Protein AF-A0A7D4TW43-F1 (afdb_monomer_lite)

Sequence (83 aa):
MLNNLHPADGGMPYTETNLHHLFPEPWNMVTSALFLLPGIYWLIKLRGFDRNYTFLSSAVWLMLVGCIGGIVYHGLRRWSFLY

Radius of gyration: 16.02 Å; chains: 1; bounding box: 41×18×41 Å

Organism: NCBI:txid2740462

Structure (mmCIF, N/CA/C/O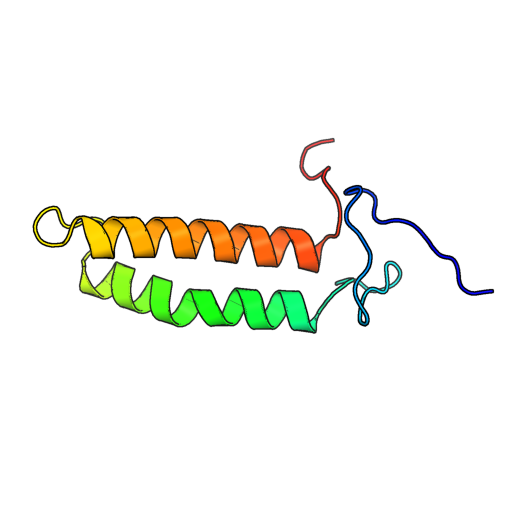 backbone):
data_AF-A0A7D4TW43-F1
#
_entry.id   AF-A0A7D4TW43-F1
#
loop_
_atom_site.group_PDB
_atom_site.id
_atom_site.type_symbol
_atom_site.label_atom_id
_atom_site.label_alt_id
_atom_site.label_comp_id
_atom_site.label_asym_id
_atom_site.label_entity_id
_atom_site.label_seq_id
_atom_site.pdbx_PDB_ins_code
_atom_site.Cartn_x
_atom_site.Cartn_y
_atom_site.Cartn_z
_atom_site.occupancy
_atom_site.B_iso_or_equiv
_atom_site.auth_seq_id
_atom_site.auth_comp_id
_atom_site.auth_asym_id
_atom_site.auth_atom_id
_atom_site.pdbx_PDB_model_num
ATOM 1 N N . MET A 1 1 ? 23.369 -3.490 -22.663 1.00 36.00 1 MET A N 1
ATOM 2 C CA . MET A 1 1 ? 23.041 -2.073 -22.401 1.00 36.00 1 MET A CA 1
ATOM 3 C C . MET A 1 1 ? 21.895 -2.052 -21.409 1.00 36.00 1 MET A C 1
ATOM 5 O O . MET A 1 1 ? 20.849 -2.604 -21.717 1.00 36.00 1 MET A O 1
ATOM 9 N N . LEU A 1 2 ? 22.126 -1.531 -20.202 1.00 45.53 2 LEU A N 1
ATOM 10 C CA . LEU A 1 2 ? 21.088 -1.346 -19.186 1.00 45.53 2 LEU A CA 1
ATOM 11 C C . LEU A 1 2 ? 20.154 -0.243 -19.689 1.00 45.53 2 LEU A C 1
ATOM 13 O O . LEU A 1 2 ? 20.481 0.938 -19.597 1.00 45.53 2 LEU A O 1
ATOM 17 N N . ASN A 1 3 ? 19.041 -0.632 -20.304 1.00 49.31 3 ASN A N 1
ATOM 18 C CA . ASN A 1 3 ? 17.986 0.301 -20.662 1.00 49.31 3 ASN A CA 1
ATOM 19 C C . ASN A 1 3 ? 17.367 0.816 -19.359 1.00 49.31 3 ASN A C 1
ATOM 21 O O . ASN A 1 3 ? 16.454 0.208 -18.808 1.00 49.31 3 ASN A O 1
ATOM 25 N N . ASN A 1 4 ? 17.900 1.939 -18.874 1.00 60.75 4 ASN A N 1
ATOM 26 C CA . ASN A 1 4 ? 17.283 2.808 -17.880 1.00 60.75 4 ASN A CA 1
ATOM 27 C C . ASN A 1 4 ? 16.007 3.401 -18.489 1.00 60.75 4 ASN A C 1
ATOM 29 O O . ASN A 1 4 ? 15.959 4.565 -18.884 1.00 60.75 4 ASN A O 1
ATOM 33 N N . LEU A 1 5 ? 14.986 2.565 -18.639 1.00 69.38 5 LEU A N 1
ATOM 34 C CA . LEU A 1 5 ? 13.653 3.010 -18.986 1.00 69.38 5 LEU A CA 1
ATOM 35 C C . LEU A 1 5 ? 13.060 3.562 -17.700 1.00 69.38 5 LEU A C 1
ATOM 37 O O . LEU A 1 5 ? 12.749 2.830 -16.764 1.00 69.38 5 LEU A O 1
ATOM 41 N N . HIS A 1 6 ? 12.993 4.883 -17.638 1.00 82.69 6 HIS A N 1
ATOM 42 C CA . HIS A 1 6 ? 12.257 5.558 -16.593 1.00 82.69 6 HIS A CA 1
ATOM 43 C C . HIS A 1 6 ? 10.806 5.047 -16.627 1.00 82.69 6 HIS A C 1
ATOM 45 O O . HIS A 1 6 ? 10.212 5.001 -17.710 1.00 82.69 6 HIS A O 1
ATOM 51 N N . PRO A 1 7 ? 10.234 4.637 -15.488 1.00 86.38 7 PRO A N 1
ATOM 52 C CA . PRO A 1 7 ? 8.837 4.244 -15.403 1.00 86.38 7 PRO A CA 1
ATOM 53 C C . PRO A 1 7 ? 7.923 5.304 -16.019 1.00 86.38 7 PRO A C 1
ATOM 55 O O . PRO A 1 7 ? 8.132 6.508 -15.832 1.00 86.38 7 PRO A O 1
ATOM 58 N N . ALA A 1 8 ? 6.891 4.855 -16.737 1.00 86.31 8 ALA A N 1
ATOM 59 C CA . ALA A 1 8 ? 5.893 5.741 -17.338 1.00 86.31 8 ALA A CA 1
ATOM 60 C C . ALA A 1 8 ? 5.100 6.512 -16.274 1.00 86.31 8 ALA A C 1
ATOM 62 O O . ALA A 1 8 ? 4.420 7.487 -16.587 1.00 86.31 8 ALA A O 1
ATOM 63 N N . ASP A 1 9 ? 5.190 6.077 -15.014 1.00 86.62 9 ASP A N 1
ATOM 64 C CA . ASP A 1 9 ? 4.646 6.801 -13.882 1.00 86.62 9 ASP A CA 1
ATOM 65 C C . ASP A 1 9 ? 5.524 7.948 -13.339 1.00 86.62 9 ASP A C 1
ATOM 67 O O . ASP A 1 9 ? 5.171 8.605 -12.362 1.00 86.62 9 ASP A O 1
ATOM 71 N N . GLY A 1 10 ? 6.682 8.222 -13.941 1.00 85.88 10 GLY A N 1
ATOM 72 C CA . GLY A 1 10 ? 7.579 9.273 -13.454 1.00 85.88 10 GLY A CA 1
ATOM 73 C C . GLY A 1 10 ? 8.183 8.994 -12.068 1.00 85.88 10 GLY A C 1
ATOM 74 O O . GLY A 1 10 ? 8.912 9.839 -11.550 1.00 85.88 10 GLY A O 1
ATOM 75 N N . GLY A 1 11 ? 7.918 7.831 -11.468 1.00 86.69 11 GLY A N 1
ATOM 76 C CA . GLY A 1 11 ? 8.499 7.411 -10.202 1.00 86.69 11 GLY A CA 1
ATOM 77 C C . GLY A 1 11 ? 9.929 6.907 -10.375 1.00 86.69 11 GLY A C 1
ATOM 78 O O . GLY A 1 11 ? 10.284 6.325 -11.400 1.00 86.69 11 GLY A O 1
ATOM 79 N N . MET A 1 12 ? 10.751 7.075 -9.340 1.00 90.38 12 MET A N 1
ATOM 80 C CA . MET A 1 12 ? 12.124 6.563 -9.337 1.00 90.38 12 MET A CA 1
ATOM 81 C C . MET A 1 12 ? 12.136 5.027 -9.342 1.00 90.38 12 MET A C 1
ATOM 83 O O . MET A 1 12 ? 11.358 4.429 -8.596 1.00 90.38 12 MET A O 1
ATOM 87 N N . PRO A 1 13 ? 12.999 4.374 -10.138 1.00 91.25 13 PRO A N 1
ATOM 88 C CA . PRO A 1 13 ? 13.153 2.925 -10.094 1.00 91.25 13 PRO A CA 1
ATOM 89 C C . PRO A 1 13 ? 13.765 2.483 -8.757 1.00 91.25 13 PRO A C 1
ATOM 91 O O . PRO A 1 13 ? 14.647 3.141 -8.206 1.00 91.25 13 PRO A O 1
ATOM 94 N N . TYR A 1 14 ? 13.280 1.364 -8.236 1.00 92.56 14 TYR A N 1
ATOM 95 C CA . TYR A 1 14 ? 13.808 0.670 -7.068 1.00 92.56 14 TYR A CA 1
ATOM 96 C C . TYR A 1 14 ? 14.772 -0.434 -7.518 1.00 92.56 14 TYR A C 1
ATOM 98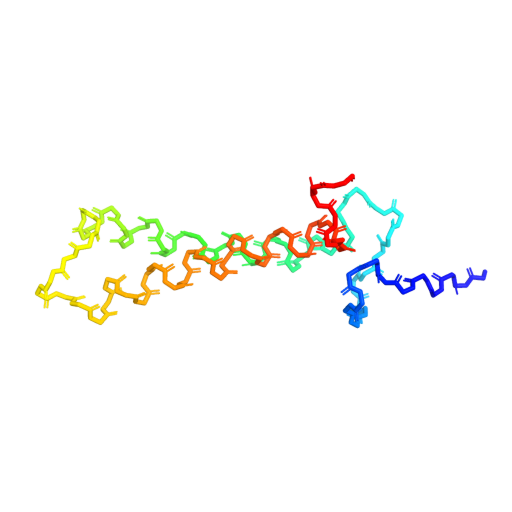 O O . TYR A 1 14 ? 14.884 -0.756 -8.700 1.00 92.56 14 TYR A O 1
ATOM 106 N N . THR A 1 15 ? 15.461 -1.055 -6.561 1.00 94.06 15 THR A N 1
ATOM 107 C CA . THR A 1 15 ? 16.454 -2.107 -6.833 1.00 94.06 15 THR A CA 1
ATOM 108 C C . THR A 1 15 ? 15.897 -3.273 -7.652 1.00 94.06 15 THR A C 1
ATOM 110 O O . THR A 1 15 ? 16.619 -3.852 -8.456 1.00 94.06 15 THR A O 1
ATOM 113 N N . GLU A 1 16 ? 14.628 -3.633 -7.457 1.00 94.50 16 GLU A N 1
ATOM 114 C CA . GLU A 1 16 ? 14.001 -4.748 -8.173 1.00 94.50 16 GLU A CA 1
ATOM 115 C C . GLU A 1 16 ? 13.331 -4.363 -9.498 1.00 94.50 16 GLU A C 1
ATOM 117 O O . GLU A 1 16 ? 12.882 -5.254 -10.218 1.00 94.50 16 GLU A O 1
ATOM 122 N N . THR A 1 17 ? 13.246 -3.067 -9.825 1.00 94.12 17 THR A N 1
ATOM 123 C CA . THR A 1 17 ? 12.477 -2.591 -10.978 1.00 94.12 17 THR A CA 1
ATOM 124 C C . THR A 1 17 ? 13.021 -3.171 -12.278 1.00 94.12 17 THR A C 1
ATOM 126 O O . THR A 1 17 ? 14.116 -2.829 -12.724 1.00 94.12 17 THR A O 1
ATOM 129 N N . ASN A 1 18 ? 12.206 -3.990 -12.941 1.00 93.62 18 ASN A N 1
ATOM 130 C CA . ASN A 1 18 ? 12.462 -4.471 -14.293 1.00 93.62 18 ASN A CA 1
ATOM 131 C C . ASN A 1 18 ? 11.207 -4.322 -15.162 1.00 93.62 18 ASN A C 1
ATOM 133 O O . ASN A 1 18 ? 10.308 -5.158 -15.132 1.00 93.62 18 ASN A O 1
ATOM 137 N N . LEU A 1 19 ? 11.167 -3.275 -15.993 1.00 91.62 19 LEU A N 1
ATOM 138 C CA . LEU A 1 19 ? 10.013 -2.959 -16.847 1.00 91.62 19 LEU A CA 1
ATOM 139 C C . LEU A 1 19 ? 9.743 -3.990 -17.964 1.00 91.62 19 LEU A C 1
ATOM 141 O O . LEU A 1 19 ? 8.728 -3.881 -18.651 1.00 91.62 19 LEU A O 1
ATOM 145 N N . HIS A 1 20 ? 10.620 -4.981 -18.156 1.00 91.69 20 HIS A N 1
ATOM 146 C CA . HIS A 1 20 ? 10.387 -6.101 -19.074 1.00 91.69 20 HIS A CA 1
ATOM 147 C C . HIS A 1 20 ? 9.602 -7.256 -18.435 1.00 91.69 20 HIS A C 1
ATOM 149 O O . HIS A 1 20 ? 9.149 -8.151 -19.148 1.00 91.69 20 HIS A O 1
ATOM 155 N N . HIS A 1 21 ? 9.450 -7.269 -17.108 1.00 92.56 21 HIS A N 1
ATOM 156 C CA . HIS A 1 21 ? 8.633 -8.260 -16.414 1.00 92.56 21 HIS A CA 1
ATOM 157 C C . HIS A 1 21 ? 7.140 -7.921 -16.503 1.00 92.56 21 HIS A C 1
ATOM 159 O O . HIS A 1 21 ? 6.758 -6.761 -16.637 1.00 92.56 21 HIS A O 1
ATOM 165 N N . LEU A 1 22 ? 6.288 -8.945 -16.361 1.00 91.62 22 LEU A N 1
ATOM 166 C CA . LEU A 1 22 ? 4.836 -8.762 -16.242 1.00 91.62 22 LEU A CA 1
ATOM 167 C C . LEU A 1 22 ? 4.476 -7.880 -15.036 1.00 91.62 22 LEU A C 1
ATOM 169 O O . LEU A 1 22 ? 3.599 -7.030 -15.141 1.00 91.62 22 LEU A O 1
ATOM 173 N N . PHE A 1 23 ? 5.188 -8.075 -13.923 1.00 94.88 23 PHE A N 1
ATOM 174 C CA . PHE A 1 23 ? 5.144 -7.227 -12.736 1.00 94.88 23 PHE A CA 1
ATOM 175 C C . PHE A 1 23 ? 6.528 -6.611 -12.543 1.00 94.88 23 PHE A C 1
ATOM 177 O O . PHE A 1 23 ? 7.461 -7.351 -12.211 1.00 94.88 23 PHE A O 1
ATOM 184 N N . PRO A 1 24 ? 6.698 -5.300 -12.773 1.00 94.75 24 PRO A N 1
ATOM 185 C CA . PRO A 1 24 ? 8.017 -4.692 -12.725 1.00 94.75 24 PRO A CA 1
ATOM 186 C C . PRO A 1 24 ? 8.680 -4.719 -11.351 1.00 94.75 24 PRO A C 1
ATOM 188 O O . PRO A 1 24 ? 9.904 -4.746 -11.289 1.00 94.75 24 PRO A O 1
ATOM 191 N N . GLU A 1 25 ? 7.891 -4.711 -10.274 1.00 96.75 25 GLU A N 1
ATOM 192 C CA . GLU A 1 25 ? 8.365 -4.706 -8.886 1.00 96.75 25 GLU A CA 1
ATOM 193 C C . GLU A 1 25 ? 7.600 -5.757 -8.051 1.00 96.75 25 GLU A C 1
ATOM 195 O O . GLU A 1 25 ? 6.651 -5.429 -7.329 1.00 96.75 25 GLU A O 1
ATOM 200 N N . PRO A 1 26 ? 7.930 -7.056 -8.205 1.00 96.50 26 PRO A N 1
ATOM 201 C CA . PRO A 1 26 ? 7.138 -8.146 -7.641 1.00 96.50 26 PRO A CA 1
ATOM 202 C C . PRO A 1 26 ? 7.186 -8.204 -6.110 1.00 96.50 26 PRO A C 1
ATOM 204 O O . PRO A 1 26 ? 6.155 -8.484 -5.495 1.00 96.50 26 PRO A O 1
ATOM 207 N N . TRP A 1 27 ? 8.330 -7.936 -5.471 1.00 97.38 27 TRP A N 1
ATOM 208 C CA . TRP A 1 27 ? 8.426 -7.998 -4.012 1.00 97.38 27 TRP A CA 1
ATOM 209 C C . TRP A 1 27 ? 7.714 -6.823 -3.349 1.00 97.38 27 TRP A C 1
ATOM 211 O O . TRP A 1 27 ? 7.002 -7.032 -2.364 1.00 97.38 27 TRP A O 1
ATOM 221 N N . ASN A 1 28 ? 7.811 -5.614 -3.901 1.00 97.06 28 ASN A N 1
ATOM 222 C CA . ASN A 1 28 ? 7.061 -4.456 -3.418 1.00 97.06 28 ASN A CA 1
ATOM 223 C C . ASN A 1 28 ? 5.554 -4.647 -3.617 1.00 97.06 28 ASN A C 1
ATOM 225 O O . ASN A 1 28 ? 4.766 -4.320 -2.726 1.00 97.06 28 ASN A O 1
ATOM 229 N N . MET A 1 29 ? 5.136 -5.235 -4.744 1.00 97.00 29 MET A N 1
ATOM 230 C CA . MET A 1 29 ? 3.734 -5.583 -4.984 1.00 97.00 29 MET A CA 1
ATOM 231 C C . MET A 1 29 ? 3.221 -6.603 -3.952 1.00 97.00 29 MET A C 1
ATOM 233 O O . MET A 1 29 ? 2.173 -6.388 -3.341 1.00 97.00 29 MET A O 1
ATOM 237 N N . VAL A 1 30 ? 3.960 -7.696 -3.718 1.00 97.81 30 VAL A N 1
ATOM 238 C CA . VAL A 1 30 ? 3.569 -8.751 -2.764 1.00 97.81 30 VAL A CA 1
ATOM 239 C C . VAL A 1 30 ? 3.550 -8.228 -1.331 1.00 97.81 30 VAL A C 1
ATOM 241 O O . VAL A 1 30 ? 2.586 -8.464 -0.607 1.00 97.81 30 VAL A O 1
ATOM 244 N N . THR A 1 31 ? 4.576 -7.491 -0.910 1.00 96.25 31 THR A N 1
ATOM 245 C CA . THR A 1 31 ? 4.624 -6.923 0.446 1.00 96.25 31 THR A CA 1
ATOM 246 C C . THR A 1 31 ? 3.524 -5.888 0.673 1.00 96.25 31 THR A C 1
ATOM 248 O O . THR A 1 31 ? 2.910 -5.901 1.738 1.00 96.25 31 THR A O 1
ATOM 251 N N . SER A 1 32 ? 3.173 -5.084 -0.338 1.00 95.81 32 SER A N 1
ATOM 252 C CA . SER A 1 32 ? 1.984 -4.217 -0.295 1.00 95.81 32 SER A CA 1
ATOM 253 C C . SER A 1 32 ? 0.692 -5.026 -0.123 1.00 95.81 32 SER A C 1
ATOM 255 O O . SER A 1 32 ? -0.172 -4.657 0.672 1.00 95.81 32 SER A O 1
ATOM 257 N N . ALA A 1 33 ? 0.568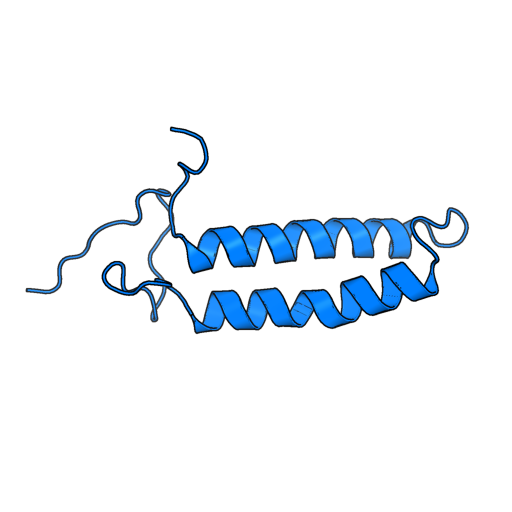 -6.169 -0.808 1.00 96.56 33 ALA A N 1
ATOM 258 C CA . ALA A 1 33 ? -0.583 -7.059 -0.666 1.00 96.56 33 ALA A CA 1
ATOM 259 C C . ALA A 1 33 ? -0.678 -7.720 0.717 1.00 96.56 33 ALA A C 1
ATOM 261 O O . ALA A 1 33 ? -1.785 -7.931 1.211 1.00 96.56 33 ALA A O 1
ATOM 262 N N . LEU A 1 34 ? 0.444 -7.999 1.389 1.00 96.62 34 LEU A N 1
ATOM 263 C CA . LEU A 1 34 ? 0.427 -8.565 2.744 1.00 96.62 34 LEU A CA 1
ATOM 264 C C . LEU A 1 34 ? -0.254 -7.635 3.758 1.00 96.62 34 LEU A C 1
ATOM 266 O O . LEU A 1 34 ? -0.930 -8.120 4.666 1.00 96.62 34 LEU A O 1
ATOM 270 N N . PHE A 1 35 ? -0.161 -6.315 3.581 1.00 90.88 35 PHE A N 1
ATOM 271 C CA . PHE A 1 35 ? -0.853 -5.349 4.440 1.00 90.88 35 PHE A CA 1
ATOM 272 C C . PHE A 1 35 ? -2.379 -5.316 4.234 1.00 90.88 35 PHE A C 1
ATOM 274 O O . PHE A 1 35 ? -3.101 -4.805 5.095 1.00 90.88 35 PHE A O 1
ATOM 281 N N . LEU A 1 36 ? -2.912 -5.952 3.180 1.00 96.00 36 LEU A N 1
ATOM 282 C CA . LEU A 1 36 ? -4.355 -6.192 3.076 1.00 96.00 36 LEU A CA 1
ATOM 283 C C . LEU A 1 36 ? -4.852 -7.160 4.152 1.00 96.00 36 LEU A C 1
ATOM 285 O O . LEU A 1 36 ? -5.992 -7.025 4.585 1.00 96.00 36 LEU A O 1
ATOM 289 N N . LEU A 1 37 ? -4.025 -8.104 4.620 1.00 96.81 37 LEU A N 1
ATOM 290 C CA . LEU A 1 37 ? -4.426 -9.096 5.624 1.00 96.81 37 LEU A CA 1
ATOM 291 C C . LEU A 1 37 ? -4.928 -8.447 6.928 1.00 96.81 37 LEU A C 1
ATOM 293 O O . LEU A 1 37 ? -6.073 -8.713 7.308 1.00 96.81 37 LEU A O 1
ATOM 297 N N . PRO A 1 38 ? -4.158 -7.567 7.606 1.00 95.75 38 PRO A N 1
ATOM 298 C CA . PRO A 1 38 ? -4.661 -6.875 8.789 1.00 95.75 38 PRO A CA 1
ATOM 299 C C . PRO A 1 38 ? -5.824 -5.925 8.466 1.00 95.75 38 PRO A C 1
ATOM 301 O O . PRO A 1 38 ? -6.720 -5.770 9.295 1.00 95.75 38 PRO A O 1
ATOM 304 N N . GLY A 1 39 ? -5.855 -5.319 7.273 1.00 95.81 39 GLY A N 1
ATOM 305 C CA . GLY A 1 39 ? -6.938 -4.422 6.855 1.00 95.81 39 GLY A CA 1
ATOM 306 C C . GLY A 1 39 ? -8.273 -5.141 6.709 1.00 95.81 39 GLY A C 1
ATOM 307 O O . GLY A 1 39 ? -9.269 -4.717 7.289 1.00 95.81 39 GLY A O 1
ATOM 308 N N . ILE A 1 40 ? -8.282 -6.271 6.004 1.00 96.69 40 ILE A N 1
ATOM 309 C CA . ILE A 1 40 ? -9.457 -7.129 5.826 1.00 96.69 40 ILE A CA 1
ATOM 310 C C . ILE A 1 40 ? -9.891 -7.715 7.171 1.00 96.69 40 ILE A C 1
ATOM 312 O O . ILE A 1 40 ? -11.079 -7.684 7.489 1.00 96.69 40 ILE A O 1
ATOM 316 N N . 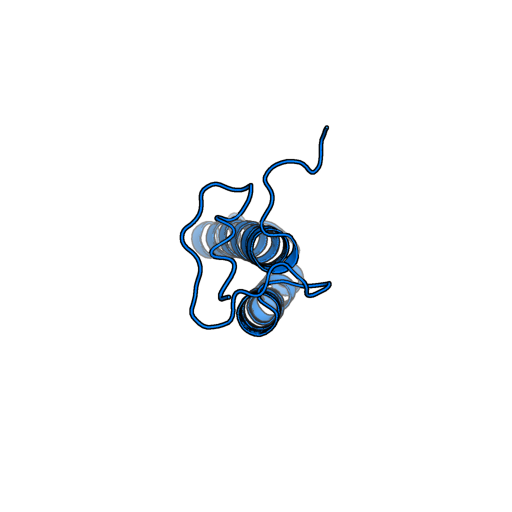TYR A 1 41 ? -8.945 -8.194 7.988 1.00 97.62 41 TYR A N 1
ATOM 317 C CA . TYR A 1 41 ? -9.245 -8.702 9.327 1.00 97.62 41 TYR A CA 1
ATOM 318 C C . TYR A 1 41 ? -10.012 -7.669 10.164 1.00 97.62 41 TYR A C 1
ATOM 320 O O . TYR A 1 41 ? -11.082 -7.972 10.702 1.00 97.62 41 TYR A O 1
ATOM 328 N N . TRP A 1 42 ? -9.509 -6.434 10.238 1.00 97.06 42 TRP A N 1
ATOM 329 C CA . TRP A 1 42 ? -10.158 -5.382 11.017 1.00 97.06 42 TRP A CA 1
ATOM 330 C C . TRP A 1 42 ? -11.444 -4.867 10.379 1.00 97.06 42 TRP A C 1
ATOM 332 O O . TRP A 1 42 ? -12.392 -4.586 11.108 1.00 97.06 42 TRP A O 1
ATOM 342 N N . LEU A 1 43 ? -11.524 -4.810 9.048 1.00 96.19 43 LEU A N 1
ATOM 343 C CA . LEU A 1 43 ? -12.750 -4.450 8.339 1.00 96.19 43 LEU A CA 1
ATOM 344 C C . LEU A 1 43 ? -13.890 -5.425 8.672 1.00 96.19 43 LEU A C 1
ATOM 346 O O . LEU A 1 43 ? -15.006 -4.994 8.970 1.00 96.19 43 LEU A O 1
ATOM 350 N N . ILE A 1 44 ? -13.599 -6.731 8.688 1.00 96.88 44 ILE A N 1
ATOM 351 C CA . ILE A 1 44 ? -14.552 -7.773 9.097 1.00 96.88 44 ILE A CA 1
ATOM 352 C C . ILE A 1 44 ? -14.893 -7.624 10.585 1.00 96.88 44 ILE A C 1
ATOM 354 O O . ILE A 1 44 ? -16.068 -7.661 10.955 1.00 96.88 44 ILE A O 1
ATOM 358 N N . LYS A 1 45 ? -13.886 -7.425 11.448 1.00 96.81 45 LYS A N 1
ATOM 359 C CA . LYS A 1 45 ? -14.077 -7.336 12.904 1.00 96.81 45 LYS A CA 1
ATOM 360 C C . LYS A 1 45 ? -14.927 -6.132 13.322 1.00 96.81 45 LYS A C 1
ATOM 362 O O . LYS A 1 45 ? -15.772 -6.283 14.201 1.00 96.81 45 LYS A O 1
ATOM 367 N N . LEU A 1 46 ? -14.722 -4.977 12.688 1.00 96.62 46 LEU A N 1
ATOM 368 C CA . LEU A 1 46 ? -15.490 -3.744 12.905 1.00 96.62 46 LEU A CA 1
ATOM 369 C C . LEU A 1 46 ? -16.841 -3.744 12.180 1.00 96.62 46 LEU A C 1
ATOM 371 O O . LEU A 1 46 ? -17.672 -2.884 12.452 1.00 96.62 46 LEU A O 1
ATOM 375 N N . ARG A 1 47 ? -17.069 -4.705 11.270 1.00 94.50 47 ARG A N 1
ATOM 376 C CA . ARG A 1 47 ? -18.233 -4.749 10.369 1.00 94.50 47 ARG A CA 1
ATOM 377 C C . ARG A 1 47 ? -18.343 -3.484 9.505 1.00 94.50 47 ARG A C 1
ATOM 379 O O . ARG A 1 47 ? -19.432 -2.950 9.308 1.00 94.50 47 ARG A O 1
ATOM 386 N N . GLY A 1 48 ? -17.211 -3.012 8.983 1.00 91.62 48 GLY A N 1
ATOM 387 C CA . GLY A 1 48 ? -17.115 -1.764 8.227 1.00 91.62 48 GLY A CA 1
ATOM 388 C C . GLY A 1 48 ? -16.609 -0.599 9.078 1.00 91.62 48 GLY A C 1
ATOM 389 O O . GLY A 1 48 ? -15.589 -0.721 9.753 1.00 91.62 48 GLY A O 1
ATOM 390 N N . PHE A 1 49 ? -17.283 0.553 9.001 1.00 95.38 49 PHE A N 1
ATOM 391 C CA . PHE A 1 49 ? -16.919 1.748 9.766 1.00 95.38 49 PHE A CA 1
ATOM 392 C C . PHE A 1 49 ? -17.711 1.822 11.077 1.00 95.38 49 PHE A C 1
ATOM 394 O O . PHE A 1 49 ? -18.926 2.014 11.058 1.00 95.38 49 PHE A O 1
ATOM 401 N N . ASP A 1 50 ? -17.012 1.757 12.209 1.00 95.62 50 ASP A N 1
ATOM 402 C CA . ASP A 1 50 ? -17.595 1.953 13.538 1.00 95.62 50 ASP A CA 1
ATOM 403 C C . ASP A 1 50 ? -17.216 3.334 14.099 1.00 95.62 50 ASP A C 1
ATOM 405 O O . ASP A 1 50 ? -16.032 3.681 14.188 1.00 95.62 50 ASP A O 1
ATOM 409 N N . ARG A 1 51 ? -18.226 4.122 14.496 1.00 94.81 51 ARG A N 1
ATOM 410 C CA . ARG A 1 51 ? -18.055 5.462 15.085 1.00 94.81 51 ARG A CA 1
ATOM 411 C C . ARG A 1 51 ? -17.482 5.416 16.502 1.00 94.81 51 ARG A C 1
ATOM 413 O O . ARG A 1 51 ? -16.774 6.347 16.887 1.00 94.81 51 ARG A O 1
ATOM 420 N N . ASN A 1 52 ? -17.709 4.334 17.248 1.00 97.06 52 ASN A N 1
ATOM 421 C CA . ASN A 1 52 ? -17.095 4.137 18.565 1.00 97.06 52 ASN A CA 1
ATOM 422 C C . ASN A 1 52 ? -15.575 3.946 18.450 1.00 97.06 52 ASN A C 1
ATOM 424 O O . ASN A 1 52 ? -14.831 4.291 19.364 1.00 97.06 52 ASN A O 1
ATOM 428 N N . TYR A 1 53 ? -15.112 3.462 17.294 1.00 96.94 53 TYR A N 1
ATOM 429 C CA . TYR A 1 53 ? -13.704 3.244 16.973 1.00 96.94 53 TYR A CA 1
ATOM 430 C C . TYR A 1 53 ? -13.259 4.094 15.776 1.00 96.94 53 TYR A C 1
ATOM 432 O O . TYR A 1 53 ? -12.509 3.623 14.927 1.00 96.94 53 TYR A O 1
ATOM 440 N N . THR A 1 54 ? -13.701 5.357 15.702 1.00 97.31 54 THR A N 1
ATOM 441 C CA . THR A 1 54 ? -13.475 6.255 14.548 1.00 97.31 54 THR A CA 1
ATOM 442 C C . THR A 1 54 ? -12.014 6.299 14.085 1.00 97.31 54 THR A C 1
ATOM 444 O O . THR A 1 54 ? -11.760 6.265 12.881 1.00 97.31 54 THR A O 1
ATOM 447 N N . PHE A 1 55 ? -11.051 6.329 15.015 1.00 97.75 55 PHE A N 1
ATOM 448 C CA . PHE A 1 55 ? -9.626 6.299 14.672 1.00 97.75 55 PHE A CA 1
ATOM 449 C C . PHE A 1 55 ? -9.240 5.000 13.954 1.00 97.75 55 PHE A C 1
ATOM 451 O O . PHE A 1 55 ? -8.709 5.049 12.848 1.00 97.75 55 PHE A O 1
ATOM 458 N N . LEU A 1 56 ? -9.548 3.846 14.555 1.00 97.12 56 LEU A N 1
ATOM 459 C CA . LEU A 1 56 ? -9.221 2.540 13.985 1.00 97.12 56 LEU A CA 1
ATOM 460 C C . LEU A 1 56 ? -9.947 2.322 12.653 1.00 97.12 56 LEU A C 1
ATOM 462 O O . LEU A 1 56 ? -9.316 1.915 11.685 1.00 97.12 56 LEU A O 1
ATOM 466 N N . SER A 1 57 ? -11.236 2.660 12.577 1.00 97.50 57 SER A N 1
ATOM 467 C CA . SER A 1 57 ? -12.027 2.608 11.344 1.00 97.50 57 SER A CA 1
ATOM 468 C C . SER A 1 57 ? -11.372 3.434 10.233 1.00 97.50 57 SER A C 1
ATOM 470 O O . SER A 1 57 ? -11.149 2.928 9.135 1.00 97.50 57 SER A O 1
ATOM 472 N N . SER A 1 58 ? -10.997 4.683 10.523 1.00 97.94 58 SER A N 1
ATOM 473 C CA . SER A 1 58 ? -10.321 5.560 9.558 1.00 97.94 58 SER A CA 1
ATOM 474 C C . SER A 1 58 ? -8.956 5.009 9.139 1.00 97.94 58 SER A C 1
ATOM 476 O O . SER A 1 58 ? -8.641 4.997 7.952 1.00 97.94 58 SER A O 1
ATOM 478 N N . ALA A 1 59 ? -8.167 4.503 10.090 1.00 97.31 59 ALA A N 1
ATOM 479 C CA . ALA A 1 59 ? -6.861 3.911 9.821 1.00 97.31 59 ALA A CA 1
ATOM 480 C C . ALA A 1 59 ? -6.964 2.663 8.930 1.00 97.31 59 ALA A C 1
ATOM 482 O O . ALA A 1 59 ? -6.168 2.512 8.008 1.00 97.31 59 ALA A O 1
ATOM 483 N N . VAL A 1 60 ? -7.966 1.804 9.149 1.00 97.38 60 VAL A N 1
ATOM 484 C CA . VAL A 1 60 ? -8.226 0.622 8.310 1.00 97.38 60 VAL A CA 1
ATOM 485 C C . VAL A 1 60 ? -8.554 1.038 6.880 1.00 97.38 60 VAL A C 1
ATOM 487 O O . VAL A 1 60 ? -7.964 0.499 5.947 1.00 97.38 60 VAL A O 1
ATOM 490 N N . TRP A 1 61 ? -9.436 2.022 6.693 1.00 97.00 61 TRP A N 1
ATOM 491 C CA . TRP A 1 61 ? -9.769 2.525 5.358 1.00 97.00 61 TRP A CA 1
ATOM 492 C C . TRP A 1 61 ? -8.567 3.157 4.653 1.00 97.00 61 TRP A C 1
ATOM 494 O O . TRP A 1 61 ? -8.302 2.828 3.497 1.00 97.00 61 TRP A O 1
ATOM 504 N N . LEU A 1 62 ? -7.805 4.006 5.350 1.00 97.06 62 LEU A N 1
ATOM 505 C CA . LEU A 1 62 ? -6.582 4.605 4.809 1.00 97.06 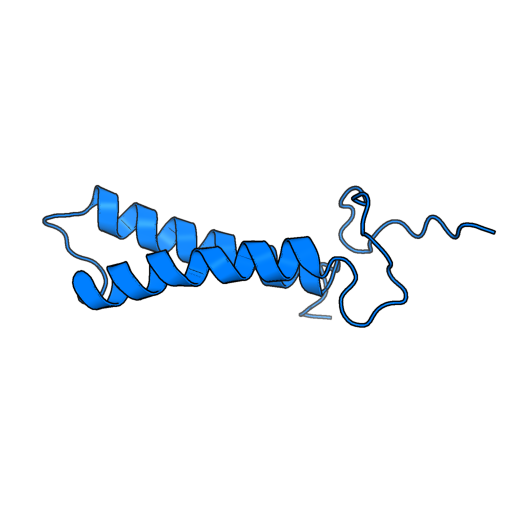62 LEU A CA 1
ATOM 506 C C . LEU A 1 62 ? -5.550 3.539 4.428 1.00 97.06 62 LEU A C 1
ATOM 508 O O . LEU A 1 62 ? -4.959 3.611 3.352 1.00 97.06 62 LEU A O 1
ATOM 512 N N . MET A 1 63 ? -5.368 2.526 5.275 1.00 96.31 63 MET A N 1
ATOM 513 C CA . MET A 1 63 ? -4.457 1.418 5.010 1.00 96.31 63 MET A CA 1
ATOM 514 C C . MET A 1 63 ? -4.897 0.617 3.783 1.00 96.31 63 MET A C 1
ATOM 516 O O . MET A 1 63 ? -4.069 0.367 2.915 1.00 96.31 63 MET A O 1
ATOM 520 N N . LEU A 1 64 ? -6.181 0.260 3.662 1.00 96.75 64 LEU A N 1
ATOM 521 C CA . LEU A 1 64 ? -6.699 -0.478 2.503 1.00 96.75 64 LEU A CA 1
ATOM 522 C C . LEU A 1 64 ? -6.477 0.290 1.193 1.00 96.75 64 LEU A C 1
ATOM 524 O O . LEU A 1 64 ? -5.992 -0.293 0.224 1.00 96.75 64 LEU A O 1
ATOM 528 N N . VAL A 1 65 ? -6.765 1.596 1.179 1.00 97.06 65 VAL A N 1
ATOM 529 C CA . VAL A 1 65 ? -6.501 2.460 0.016 1.00 97.06 65 VAL A CA 1
ATOM 530 C C . VAL A 1 65 ? -5.006 2.498 -0.304 1.00 97.06 65 VAL A C 1
ATOM 532 O O . VAL A 1 65 ? -4.628 2.310 -1.459 1.00 97.06 65 VAL A O 1
ATOM 535 N N . GLY A 1 66 ? -4.150 2.673 0.708 1.00 96.06 66 GLY A N 1
ATOM 536 C CA . GLY A 1 66 ? -2.696 2.668 0.539 1.00 96.06 66 GLY A CA 1
ATOM 537 C C . GLY A 1 66 ? -2.154 1.341 -0.002 1.00 96.06 66 GLY A C 1
ATOM 538 O O . GLY A 1 66 ? -1.312 1.347 -0.895 1.00 96.06 66 GLY A O 1
ATOM 539 N N . CYS A 1 67 ? -2.675 0.205 0.469 1.00 96.75 67 CYS A N 1
ATOM 540 C CA . CYS A 1 67 ? -2.265 -1.126 0.012 1.00 96.75 67 CYS A CA 1
ATOM 541 C C . CYS A 1 67 ? -2.667 -1.371 -1.443 1.00 96.75 67 CYS A C 1
ATOM 543 O O . CYS A 1 67 ? -1.844 -1.815 -2.239 1.00 96.75 67 CYS A O 1
ATOM 545 N N . ILE A 1 68 ? -3.916 -1.053 -1.803 1.00 96.25 68 ILE A N 1
ATOM 546 C CA . ILE A 1 68 ? -4.397 -1.168 -3.187 1.00 96.25 68 ILE A CA 1
ATOM 547 C C . ILE A 1 68 ? -3.565 -0.262 -4.100 1.00 96.25 68 ILE A C 1
ATOM 549 O O . ILE A 1 68 ? -3.098 -0.713 -5.144 1.00 96.25 68 ILE A O 1
ATOM 553 N N . GLY A 1 69 ? -3.317 0.982 -3.676 1.00 94.81 69 GLY A N 1
ATOM 554 C CA . GLY A 1 69 ? -2.444 1.913 -4.387 1.00 94.81 69 GLY A CA 1
ATOM 555 C C . GLY A 1 69 ? -1.035 1.354 -4.589 1.00 94.81 69 GLY A C 1
ATOM 556 O O . GLY A 1 69 ? -0.531 1.391 -5.706 1.00 94.81 69 GLY A O 1
ATOM 557 N N . GLY A 1 70 ? -0.433 0.767 -3.551 1.00 95.00 70 GLY A N 1
ATOM 558 C CA . GLY A 1 70 ? 0.887 0.137 -3.619 1.00 95.00 70 GLY A CA 1
ATOM 559 C C . GLY A 1 70 ? 0.941 -1.051 -4.583 1.00 95.00 70 GLY A C 1
ATOM 560 O O . GLY A 1 70 ? 1.843 -1.121 -5.414 1.00 95.00 70 GLY A O 1
ATOM 561 N N . ILE A 1 71 ? -0.053 -1.946 -4.544 1.00 95.94 71 ILE A N 1
ATOM 562 C CA . ILE A 1 71 ? -0.145 -3.089 -5.471 1.00 95.94 71 ILE A CA 1
ATOM 563 C C . ILE A 1 71 ? -0.226 -2.602 -6.921 1.00 95.94 71 ILE A C 1
ATOM 565 O O . ILE A 1 71 ? 0.498 -3.106 -7.775 1.00 95.94 71 ILE A O 1
ATOM 569 N N . VAL A 1 72 ? -1.084 -1.616 -7.200 1.00 94.62 72 VAL A N 1
ATOM 570 C CA . VAL A 1 72 ? -1.262 -1.063 -8.552 1.00 94.62 72 VAL A CA 1
ATOM 571 C C . VAL A 1 72 ? 0.004 -0.337 -9.013 1.00 94.62 72 VAL A C 1
ATOM 573 O O . VAL A 1 72 ? 0.473 -0.569 -10.126 1.00 94.62 72 VAL A O 1
ATOM 576 N N . TYR A 1 73 ? 0.592 0.496 -8.153 1.00 94.00 73 TYR A N 1
ATOM 577 C CA . TYR A 1 73 ? 1.805 1.255 -8.450 1.00 94.00 73 TYR A CA 1
ATOM 578 C C . TYR A 1 73 ? 2.993 0.334 -8.756 1.00 94.00 73 TYR A C 1
ATOM 580 O O . TYR A 1 73 ? 3.573 0.419 -9.838 1.00 94.00 73 TYR A O 1
ATOM 588 N N . HIS A 1 74 ? 3.315 -0.598 -7.858 1.00 95.19 74 HIS A N 1
ATOM 589 C CA . HIS A 1 74 ? 4.452 -1.509 -8.020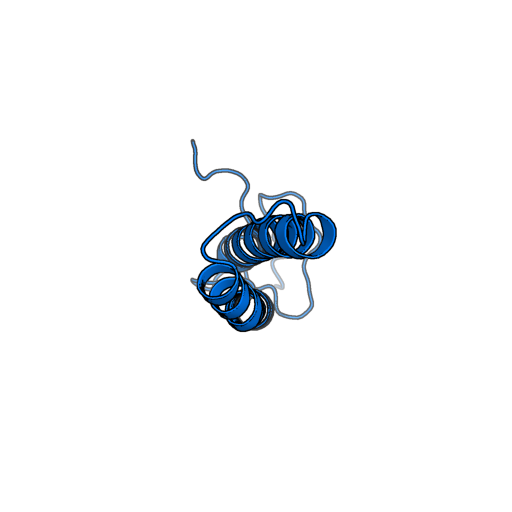 1.00 95.19 74 HIS A CA 1
ATOM 590 C C . HIS A 1 74 ? 4.200 -2.586 -9.085 1.00 95.19 74 HIS A C 1
ATOM 592 O O . HIS A 1 74 ? 5.104 -2.960 -9.835 1.00 95.19 74 HIS A O 1
ATOM 598 N N . GLY A 1 75 ? 2.956 -3.056 -9.197 1.00 94.56 75 GLY A N 1
ATOM 599 C CA . GLY A 1 75 ? 2.572 -4.082 -10.159 1.00 94.56 75 GLY A CA 1
ATOM 600 C C . GLY A 1 75 ? 2.550 -3.594 -11.606 1.00 94.56 75 GLY A C 1
ATOM 601 O O . GLY A 1 75 ? 2.801 -4.393 -12.503 1.00 94.56 75 GLY A O 1
ATOM 602 N N . LEU A 1 76 ? 2.276 -2.306 -11.852 1.00 93.12 76 LEU A N 1
ATOM 603 C CA . LEU A 1 76 ? 2.124 -1.775 -13.214 1.00 93.12 76 LEU A CA 1
ATOM 604 C C . LEU A 1 76 ? 3.221 -0.790 -13.623 1.00 93.12 76 LEU A C 1
ATOM 606 O O . LEU A 1 76 ? 3.598 -0.770 -14.796 1.00 93.12 76 LEU A O 1
ATOM 610 N N . ARG A 1 77 ? 3.702 0.037 -12.686 1.00 92.31 77 ARG A N 1
ATOM 611 C CA . ARG A 1 77 ? 4.634 1.157 -12.909 1.00 92.31 77 ARG A CA 1
ATOM 612 C C . ARG A 1 77 ? 4.212 2.132 -14.022 1.00 92.31 77 ARG A C 1
ATOM 614 O O . ARG A 1 77 ? 5.018 2.552 -14.862 1.00 92.31 77 ARG A O 1
ATOM 621 N N . ARG A 1 78 ? 2.908 2.438 -14.078 1.00 87.88 78 ARG A N 1
ATOM 622 C CA . ARG A 1 78 ? 2.238 3.252 -15.115 1.00 87.88 78 ARG A CA 1
ATOM 623 C C . ARG A 1 78 ? 1.105 4.088 -14.499 1.00 87.88 78 ARG A C 1
ATOM 625 O O . ARG A 1 78 ? 0.359 3.566 -13.679 1.00 87.88 78 ARG A O 1
ATOM 632 N N . TRP A 1 79 ? 0.913 5.338 -14.948 1.00 74.62 79 TRP A N 1
ATOM 633 C CA . TRP A 1 79 ? -0.297 6.128 -14.620 1.00 74.62 79 TRP A CA 1
ATOM 634 C C . TRP A 1 79 ? -1.519 5.715 -15.452 1.00 74.62 79 TRP A C 1
ATOM 636 O O . TRP A 1 79 ? -2.655 5.888 -15.012 1.00 74.62 79 TRP A O 1
ATOM 646 N N . SER A 1 80 ? -1.315 5.213 -16.676 1.00 64.75 80 SER A N 1
ATOM 647 C CA . SER A 1 80 ? -2.415 4.950 -17.608 1.00 64.75 80 SER A CA 1
ATOM 648 C C . SER A 1 80 ? -3.069 3.594 -17.329 1.00 64.75 80 SER A C 1
ATOM 650 O O . SER A 1 80 ? -2.724 2.577 -17.927 1.00 64.75 80 SER A O 1
ATOM 652 N N . PHE A 1 81 ? -4.046 3.584 -16.426 1.00 54.97 81 PHE A N 1
ATOM 653 C CA . PHE A 1 81 ? -5.127 2.595 -16.491 1.00 54.97 81 PHE A CA 1
ATOM 654 C C . PHE A 1 81 ? -6.287 3.079 -17.394 1.00 54.97 81 PHE A C 1
ATOM 656 O O . PHE A 1 81 ? -7.137 2.285 -17.776 1.00 54.97 81 PHE A O 1
ATOM 663 N N . LEU A 1 82 ? -6.331 4.379 -17.736 1.00 47.03 82 LEU A N 1
ATOM 664 C CA . LEU A 1 82 ? -7.491 5.068 -18.332 1.00 47.03 82 LEU A CA 1
ATOM 665 C C . LEU A 1 82 ? -7.269 5.674 -19.735 1.00 47.03 82 LEU A C 1
ATOM 667 O O . LEU A 1 82 ? -8.108 6.455 -20.179 1.00 47.03 82 LEU A O 1
ATOM 671 N N . TYR A 1 83 ? -6.183 5.334 -20.433 1.00 43.97 83 TYR A N 1
ATOM 672 C CA . TYR A 1 83 ? -5.943 5.752 -21.823 1.00 43.97 83 TYR A CA 1
ATOM 673 C C . TYR A 1 83 ? -5.398 4.589 -22.642 1.00 43.97 83 TYR A C 1
ATOM 675 O O . TYR A 1 83 ? -4.520 3.879 -22.097 1.00 43.97 83 TYR A O 1
#

pLDDT: mean 89.74, std 13.98, range [36.0, 97.94]

Foldseek 3Di:
DPPPPQQQLNDDDDPQADLVDQFRQVVQLVVLVVLVVVLVVVCVVCVAADPVPNVVNVVSVVSNVSSVVRNCCRRNSHPPPPD

Secondary structure (DSSP, 8-state):
-------TT-PPPPTT--TTSSSSSHHHHHHHHHTHHHHHHHHHHHTS--STTHHHHHHHHHHHHHHHHHHHHHHH--S-S--